Protein AF-A0A8S3CUI1-F1 (afdb_monomer_lite)

Sequence (56 aa):
FRFRVMPFGLTNAPATFQRLMDLVLGGLKWSCALVYLDDIIVYSTSFDDHLYHLEL

Radius of gyration: 13.94 Å; chains: 1; bounding box: 27×17×41 Å

Secondary structure (DSSP, 8-state):
---SSPPTT-TTHHHHHHHHHHHHTTTTBTTTEEEETTEEEE--SSHHHHHHHHH-

pLDDT: mean 84.87, std 4.3, range [72.75, 93.25]

Foldseek 3Di:
DDDPDDDPPPPCSQVVVQVVVCVVCVVVDPPAWHDDRPDIDGDDPDPVVSVVSVVD

Organism: NCBI:txid392030

InterPro domains:
  IPR000477 Reverse transcriptase domain [PF00078] (2-55)
  IPR000477 Reverse transcriptase domain [PS50878] (1-56)
  IPR043128 Reverse transcriptase/Diguanylate cyclase domain [G3DSA:3.30.70.270] (1-56)
  IPR043502 DNA/RNA polymerase superfamily [SSF56672] (1-55)
  IPR053134 RNA-directed DNA polymerase homolog [PTHR24559] (1-55)

Structure (mmCIF, N/CA/C/O backbone):
data_AF-A0A8S3CUI1-F1
#
_entry.id   AF-A0A8S3CUI1-F1
#
loop_
_atom_site.group_PDB
_atom_site.id
_atom_site.type_symbol
_atom_site.label_atom_id
_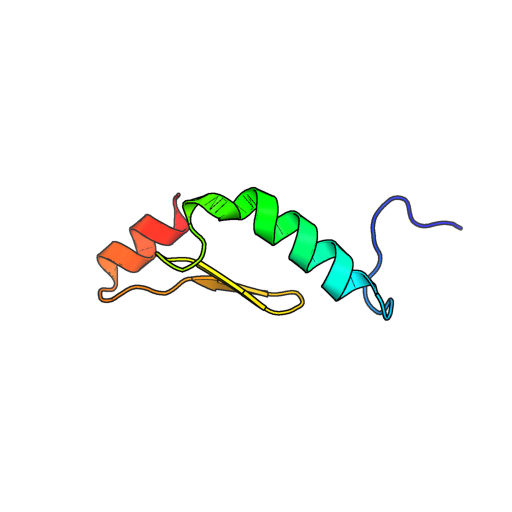atom_site.label_alt_id
_atom_site.label_comp_id
_atom_site.label_asym_id
_atom_site.label_entity_id
_atom_site.label_seq_id
_atom_site.pdbx_PDB_ins_code
_atom_site.Cartn_x
_atom_site.Cartn_y
_atom_site.Cartn_z
_atom_site.occupancy
_atom_site.B_iso_or_equiv
_atom_site.auth_seq_id
_atom_site.auth_comp_id
_atom_site.auth_asym_id
_atom_site.auth_atom_id
_atom_site.pdbx_PDB_model_num
ATOM 1 N N . PHE A 1 1 ? 16.043 -6.962 -23.954 1.00 79.31 1 PHE A N 1
ATOM 2 C CA . PHE A 1 1 ? 14.761 -7.191 -23.253 1.00 79.31 1 PHE A CA 1
ATOM 3 C C . PHE A 1 1 ? 14.318 -5.897 -22.584 1.00 79.31 1 PHE A C 1
ATOM 5 O O . PHE A 1 1 ? 15.182 -5.108 -22.229 1.00 79.31 1 PHE A O 1
ATOM 12 N N . ARG A 1 2 ? 13.007 -5.640 -22.473 1.00 77.56 2 ARG A N 1
ATOM 13 C CA . ARG A 1 2 ? 12.459 -4.465 -21.769 1.00 77.56 2 ARG A CA 1
ATOM 14 C C . ARG A 1 2 ? 11.360 -4.904 -20.807 1.00 77.56 2 ARG A C 1
ATOM 16 O O . ARG A 1 2 ? 10.626 -5.839 -21.127 1.00 77.56 2 ARG A O 1
ATOM 23 N N . PHE A 1 3 ? 11.247 -4.226 -19.672 1.00 82.75 3 PHE A N 1
ATOM 24 C CA . PHE A 1 3 ? 10.201 -4.493 -18.689 1.00 82.75 3 PHE A CA 1
ATOM 25 C C . PHE A 1 3 ? 8.865 -3.881 -19.141 1.00 82.75 3 PHE A C 1
ATOM 27 O O . PHE A 1 3 ? 8.846 -2.789 -19.708 1.00 82.75 3 PHE A O 1
ATOM 34 N N . ARG A 1 4 ? 7.755 -4.606 -18.933 1.00 85.50 4 ARG A N 1
ATOM 35 C CA . ARG A 1 4 ? 6.376 -4.128 -19.194 1.00 85.50 4 ARG A CA 1
ATOM 36 C C . ARG A 1 4 ? 5.695 -3.542 -17.953 1.00 85.50 4 ARG A C 1
ATOM 38 O O . ARG A 1 4 ? 4.698 -2.848 -18.085 1.00 85.50 4 ARG A O 1
ATOM 45 N N . VAL A 1 5 ? 6.238 -3.835 -16.778 1.00 85.00 5 VAL A N 1
ATOM 46 C CA . VAL A 1 5 ? 5.811 -3.329 -15.471 1.00 85.00 5 VAL A CA 1
ATOM 47 C C . VAL A 1 5 ? 7.023 -2.740 -14.766 1.00 85.00 5 VAL A C 1
ATOM 49 O O . VAL A 1 5 ? 8.151 -2.985 -15.194 1.00 85.00 5 VAL A O 1
ATOM 52 N N . MET A 1 6 ? 6.799 -1.964 -13.713 1.00 84.06 6 MET A N 1
ATOM 53 C CA . MET A 1 6 ? 7.872 -1.370 -12.921 1.00 84.06 6 MET A CA 1
ATOM 54 C C . MET A 1 6 ? 8.744 -2.470 -12.286 1.00 84.06 6 MET A C 1
ATOM 56 O O . MET A 1 6 ? 8.221 -3.258 -11.500 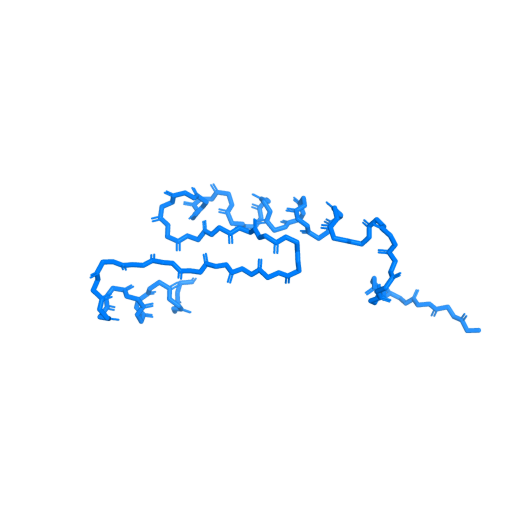1.00 84.06 6 MET A O 1
ATOM 60 N N . PRO A 1 7 ? 10.041 -2.577 -12.630 1.00 81.94 7 PRO A N 1
ATOM 61 C CA . PRO A 1 7 ? 10.942 -3.514 -11.972 1.00 81.94 7 PRO A CA 1
ATOM 62 C C . PRO A 1 7 ? 11.408 -2.985 -10.608 1.00 81.94 7 PRO A C 1
ATOM 64 O O . PRO A 1 7 ? 11.520 -1.775 -10.398 1.00 81.94 7 PRO A O 1
ATOM 67 N N . PHE A 1 8 ? 11.751 -3.906 -9.709 1.00 78.00 8 PHE A N 1
ATOM 68 C CA . PHE A 1 8 ? 12.381 -3.588 -8.428 1.00 78.00 8 PHE A CA 1
ATOM 69 C C . PHE A 1 8 ? 13.791 -3.002 -8.612 1.00 78.00 8 PHE A C 1
ATOM 71 O O . PHE A 1 8 ? 14.482 -3.305 -9.587 1.00 78.00 8 PHE A O 1
ATOM 78 N N . GLY A 1 9 ? 14.228 -2.171 -7.661 1.00 81.44 9 GLY 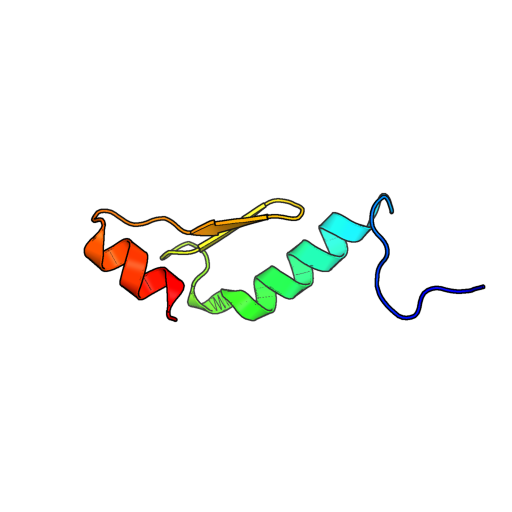A N 1
ATOM 79 C CA . GLY A 1 9 ? 15.579 -1.591 -7.645 1.00 81.44 9 GLY A CA 1
ATOM 80 C C . GLY A 1 9 ? 15.764 -0.327 -8.495 1.00 81.44 9 GLY A C 1
ATOM 81 O O . GLY A 1 9 ? 16.870 0.202 -8.576 1.00 81.44 9 GLY A O 1
ATOM 82 N N . LEU A 1 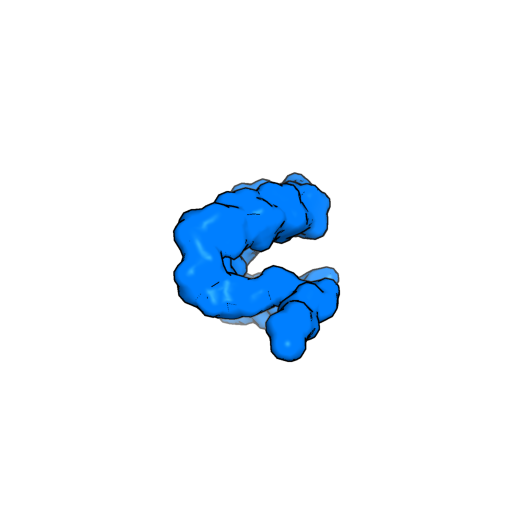10 ? 14.699 0.192 -9.112 1.00 82.62 10 LEU A N 1
ATOM 83 C CA . LEU A 1 10 ? 14.697 1.526 -9.714 1.00 82.62 10 LEU A CA 1
ATOM 84 C C . LEU A 1 10 ? 14.627 2.598 -8.624 1.00 82.62 10 LEU A C 1
ATOM 86 O O . LEU A 1 10 ? 13.711 2.597 -7.809 1.00 82.62 10 LEU A O 1
ATOM 90 N N . THR A 1 11 ? 15.517 3.588 -8.675 1.00 80.50 11 THR A N 1
ATOM 91 C CA . THR A 1 11 ? 15.591 4.673 -7.679 1.00 80.50 11 THR A CA 1
ATOM 92 C C . THR A 1 11 ? 14.265 5.421 -7.476 1.00 80.50 11 THR A C 1
ATOM 94 O O . THR A 1 11 ? 13.954 5.825 -6.363 1.00 80.50 11 THR A O 1
ATOM 97 N N . ASN A 1 12 ? 13.457 5.567 -8.532 1.00 81.75 12 ASN A N 1
ATOM 98 C CA . ASN A 1 12 ? 12.175 6.287 -8.493 1.00 81.75 12 ASN A CA 1
ATOM 99 C C . ASN A 1 12 ? 10.942 5.364 -8.490 1.00 81.75 12 ASN A C 1
ATOM 101 O O . ASN A 1 12 ? 9.810 5.856 -8.557 1.00 81.75 12 ASN A O 1
ATOM 105 N N . ALA A 1 13 ? 11.138 4.042 -8.444 1.00 84.88 13 ALA A N 1
ATOM 106 C CA . ALA A 1 13 ? 10.028 3.097 -8.354 1.00 84.88 13 ALA A CA 1
ATOM 107 C C . ALA A 1 13 ? 9.184 3.306 -7.083 1.00 84.88 13 ALA A C 1
ATOM 109 O O . ALA A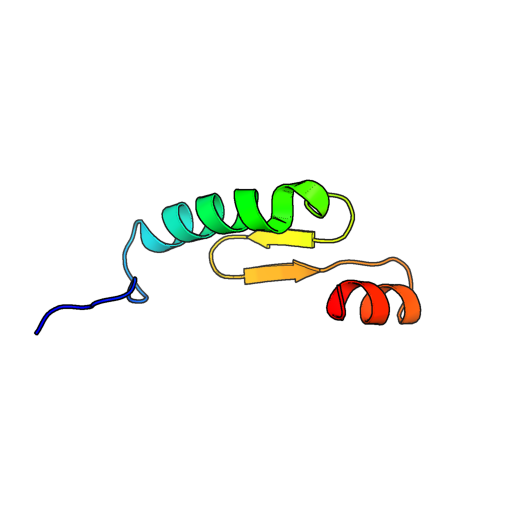 1 13 ? 7.972 3.477 -7.238 1.00 84.88 13 ALA A O 1
ATOM 110 N N . PRO A 1 14 ? 9.778 3.451 -5.878 1.00 82.75 14 PRO A N 1
ATOM 111 C CA . PRO A 1 14 ? 9.002 3.640 -4.651 1.00 82.75 14 PRO A CA 1
ATOM 112 C C . PRO A 1 14 ? 8.131 4.897 -4.695 1.00 82.75 14 PRO A C 1
ATOM 114 O O . PRO A 1 14 ? 6.966 4.868 -4.325 1.00 82.75 14 PRO A O 1
ATOM 117 N N . ALA A 1 15 ? 8.644 6.004 -5.244 1.00 85.69 15 ALA A N 1
ATOM 118 C CA . ALA A 1 15 ? 7.877 7.246 -5.366 1.00 85.69 15 ALA A CA 1
ATOM 119 C C . ALA A 1 15 ? 6.671 7.108 -6.313 1.00 85.69 15 ALA A C 1
ATOM 121 O O . ALA A 1 15 ? 5.612 7.694 -6.085 1.00 85.69 15 ALA A O 1
ATOM 122 N N . THR A 1 16 ? 6.823 6.333 -7.389 1.00 86.94 16 THR A N 1
ATOM 123 C CA . THR A 1 16 ? 5.739 6.094 -8.348 1.00 86.94 16 THR A CA 1
ATOM 124 C C . THR A 1 16 ? 4.697 5.137 -7.763 1.00 86.94 16 THR A C 1
ATOM 126 O O . THR A 1 16 ? 3.499 5.376 -7.912 1.00 86.94 16 THR A O 1
ATOM 129 N N . PHE A 1 17 ? 5.143 4.100 -7.052 1.00 85.88 17 PHE A N 1
ATOM 130 C CA . PHE A 1 17 ? 4.282 3.170 -6.326 1.00 85.88 17 PHE A CA 1
ATOM 131 C C . PHE A 1 17 ? 3.498 3.876 -5.214 1.00 85.88 17 PHE A C 1
ATOM 133 O O . PHE A 1 17 ? 2.274 3.781 -5.173 1.00 85.88 17 PHE A O 1
ATOM 140 N N . GLN A 1 18 ? 4.175 4.683 -4.396 1.00 86.12 18 GLN A N 1
ATOM 141 C CA . GLN A 1 18 ? 3.559 5.446 -3.316 1.00 86.12 18 GLN A CA 1
ATOM 142 C C . GLN A 1 18 ? 2.462 6.385 -3.832 1.00 86.12 18 GLN A C 1
ATOM 144 O O . GLN A 1 18 ? 1.380 6.431 -3.259 1.00 86.12 18 GLN A O 1
ATOM 149 N N . ARG A 1 19 ? 2.686 7.089 -4.952 1.00 87.38 19 ARG A N 1
ATOM 150 C CA . ARG A 1 19 ? 1.654 7.952 -5.560 1.00 87.38 19 ARG A CA 1
ATOM 151 C C . ARG A 1 19 ? 0.433 7.180 -6.051 1.00 87.38 19 ARG A C 1
ATOM 153 O O . ARG A 1 19 ? -0.675 7.702 -5.980 1.00 87.38 19 ARG A O 1
ATOM 160 N N . LEU A 1 20 ? 0.628 5.978 -6.588 1.00 88.44 20 LEU A N 1
ATOM 161 C CA . LEU A 1 20 ? -0.473 5.128 -7.032 1.00 88.44 20 LEU A CA 1
ATOM 162 C C . LEU A 1 20 ? -1.260 4.593 -5.833 1.00 88.44 20 LEU A C 1
ATOM 164 O O . LEU A 1 20 ? -2.485 4.690 -5.814 1.00 88.44 20 LEU A O 1
ATOM 168 N N . MET A 1 21 ? -0.562 4.100 -4.813 1.00 86.69 21 MET A N 1
ATOM 169 C CA . MET A 1 21 ? -1.193 3.588 -3.600 1.00 86.69 21 MET A CA 1
ATOM 170 C C . MET A 1 21 ? -1.882 4.688 -2.792 1.00 86.69 21 MET A C 1
ATOM 172 O O . MET A 1 21 ? -2.939 4.440 -2.228 1.00 86.69 21 MET A O 1
ATOM 176 N N . ASP A 1 22 ? -1.379 5.922 -2.825 1.00 84.19 22 ASP A N 1
ATOM 177 C CA . ASP A 1 22 ? -2.060 7.087 -2.252 1.00 84.19 22 ASP A CA 1
ATOM 178 C C . ASP A 1 22 ? -3.425 7.369 -2.896 1.00 84.19 22 ASP A C 1
ATOM 180 O O . ASP A 1 22 ? -4.334 7.841 -2.215 1.00 84.19 22 ASP A O 1
ATOM 184 N N . LEU A 1 23 ? -3.585 7.082 -4.193 1.00 85.94 23 LEU A N 1
ATOM 185 C CA . LEU A 1 23 ? -4.868 7.215 -4.888 1.00 85.94 23 LEU A CA 1
ATOM 186 C C . LEU A 1 23 ? -5.800 6.040 -4.577 1.00 85.94 23 LEU A C 1
ATOM 188 O O . LEU A 1 23 ? -6.982 6.256 -4.328 1.00 85.94 23 LEU A O 1
ATOM 192 N N . VAL A 1 24 ? -5.271 4.813 -4.575 1.00 86.19 24 VAL A N 1
ATOM 193 C CA . VAL A 1 24 ? -6.045 3.589 -4.295 1.00 86.19 24 VAL A CA 1
ATOM 194 C C . VAL A 1 24 ? -6.555 3.584 -2.855 1.00 86.19 24 VAL A C 1
ATOM 196 O O . VAL A 1 24 ? -7.728 3.318 -2.611 1.00 86.19 24 VAL A O 1
ATOM 199 N N . LEU A 1 25 ? -5.689 3.935 -1.906 1.00 83.19 25 LEU A N 1
ATOM 200 C CA . LEU A 1 25 ? -5.987 3.938 -0.477 1.00 83.19 25 LEU A CA 1
ATOM 201 C C . LEU A 1 25 ? -6.486 5.295 0.017 1.00 83.19 25 LEU A C 1
ATOM 203 O O . LEU A 1 25 ? -6.620 5.469 1.219 1.00 83.19 25 LEU A O 1
ATOM 207 N N . GLY A 1 26 ? -6.789 6.262 -0.854 1.00 82.00 26 GLY A N 1
ATOM 208 C CA . GLY A 1 26 ? -7.145 7.626 -0.444 1.00 82.00 26 GLY A CA 1
ATOM 209 C C . GLY A 1 26 ? -8.291 7.719 0.578 1.00 82.00 26 GLY A C 1
ATOM 210 O O . GLY A 1 26 ? -8.299 8.643 1.386 1.00 82.00 26 GLY A O 1
ATOM 211 N N . GLY A 1 27 ? -9.220 6.754 0.588 1.00 80.00 27 GLY A N 1
ATOM 212 C CA . GLY A 1 27 ? -10.304 6.657 1.581 1.00 80.00 27 GLY A CA 1
ATOM 213 C C . GLY A 1 27 ? -9.961 5.887 2.867 1.00 80.00 27 GLY A C 1
ATOM 214 O O . GLY A 1 27 ? -10.674 6.013 3.858 1.00 80.00 27 GLY A O 1
ATOM 215 N N . LEU A 1 28 ? -8.878 5.108 2.860 1.00 80.31 28 LEU A N 1
ATOM 216 C CA . LEU A 1 28 ? -8.386 4.298 3.988 1.00 80.31 28 LEU A CA 1
ATOM 217 C C . LEU A 1 28 ? -7.105 4.880 4.613 1.00 80.31 28 LEU A C 1
ATOM 219 O O . LEU A 1 28 ? -6.639 4.447 5.672 1.00 80.31 28 LEU A O 1
ATOM 223 N N . LYS A 1 29 ? -6.520 5.874 3.941 1.00 76.31 29 LYS A N 1
ATOM 224 C CA . LYS A 1 29 ? -5.293 6.541 4.344 1.00 76.31 29 LYS A CA 1
ATOM 225 C C . LYS A 1 29 ? -5.550 7.303 5.638 1.00 76.31 29 LYS A C 1
ATOM 227 O O . LYS A 1 29 ? -6.439 8.150 5.685 1.00 76.31 29 LYS A O 1
ATOM 232 N N . TRP A 1 30 ? -4.744 7.025 6.661 1.00 76.38 30 TRP A N 1
ATOM 233 C CA . TRP A 1 30 ? -4.844 7.604 8.013 1.00 76.38 30 TRP A CA 1
ATOM 234 C C . TRP A 1 30 ? -6.023 7.129 8.872 1.00 76.38 30 TRP A C 1
ATOM 236 O O . TRP A 1 30 ? -6.102 7.526 10.036 1.00 76.38 30 TRP A O 1
ATOM 246 N N . SER A 1 31 ? -6.905 6.271 8.357 1.00 81.19 31 SER A N 1
ATOM 247 C CA . SER A 1 31 ? -7.927 5.602 9.170 1.00 81.19 31 SER A CA 1
ATOM 248 C C . SER A 1 31 ? -7.450 4.223 9.620 1.00 81.19 31 SER A C 1
ATOM 250 O O . SER A 1 31 ? -7.408 3.962 10.820 1.00 81.19 31 SER A O 1
ATOM 252 N N . CYS A 1 32 ? -7.033 3.380 8.676 1.00 83.38 32 CYS A N 1
ATOM 253 C CA . CYS A 1 32 ? -6.591 2.011 8.953 1.00 83.38 32 CYS A CA 1
ATOM 254 C C . CYS A 1 32 ? -5.395 1.546 8.113 1.00 83.38 32 CYS A C 1
ATOM 256 O O . CYS A 1 32 ? -4.835 0.494 8.408 1.00 83.38 32 CYS A O 1
ATOM 258 N N . ALA A 1 33 ? -4.986 2.300 7.087 1.0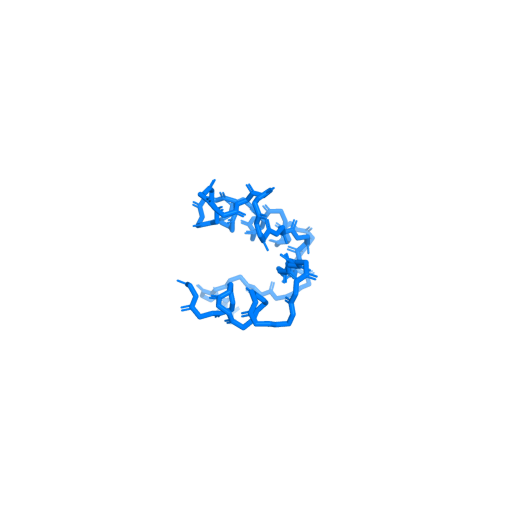0 87.31 33 ALA A N 1
ATOM 259 C CA . ALA A 1 33 ? -3.874 1.942 6.212 1.00 87.31 33 ALA A CA 1
ATOM 260 C C . ALA A 1 33 ? -2.916 3.122 5.980 1.00 87.31 33 ALA A C 1
ATOM 262 O O . ALA A 1 33 ? -3.319 4.286 5.886 1.00 87.31 33 ALA A O 1
ATOM 263 N N . LEU A 1 34 ? -1.625 2.816 5.865 1.00 87.94 34 LEU A N 1
ATOM 264 C CA . LEU A 1 34 ? -0.556 3.768 5.588 1.00 87.94 34 LEU A CA 1
ATOM 265 C C . LEU A 1 34 ? 0.440 3.168 4.597 1.00 87.94 34 LEU A C 1
ATOM 267 O O . LEU A 1 34 ? 0.920 2.058 4.780 1.00 87.94 34 LEU A O 1
ATOM 271 N N . VAL A 1 35 ? 0.775 3.914 3.550 1.00 87.19 35 VAL A N 1
ATOM 272 C CA . VAL A 1 35 ? 1.749 3.486 2.539 1.00 87.19 35 VAL A CA 1
ATOM 273 C C . VAL A 1 35 ? 3.135 3.973 2.940 1.00 87.19 35 VAL A C 1
ATOM 275 O O . VAL A 1 35 ? 3.310 5.163 3.215 1.00 87.19 35 VAL A O 1
ATOM 278 N N . TYR A 1 36 ? 4.122 3.081 2.930 1.00 84.12 36 TYR A N 1
ATOM 279 C CA . TYR A 1 36 ? 5.517 3.416 3.182 1.00 84.12 36 TYR A CA 1
ATOM 280 C C . TYR A 1 36 ? 6.442 2.698 2.197 1.00 84.12 36 TYR A C 1
ATOM 282 O O . TYR A 1 36 ? 6.636 1.490 2.285 1.00 84.12 36 TYR A O 1
ATOM 290 N N . LEU A 1 37 ? 7.051 3.465 1.284 1.00 81.00 37 LEU A N 1
ATOM 291 C CA . LEU A 1 37 ? 7.901 2.947 0.206 1.00 81.00 37 LEU A CA 1
ATOM 292 C C . LEU A 1 37 ? 7.191 1.842 -0.586 1.00 81.00 37 LEU A C 1
ATOM 294 O O . LEU A 1 37 ? 6.260 2.153 -1.322 1.00 81.00 37 LEU A O 1
ATOM 298 N N . ASP A 1 38 ? 7.629 0.596 -0.430 1.00 82.31 38 ASP A N 1
ATOM 299 C CA . ASP A 1 38 ? 7.117 -0.571 -1.147 1.00 82.31 38 ASP A CA 1
ATOM 300 C C . ASP A 1 38 ? 6.057 -1.347 -0.334 1.00 82.31 38 ASP A C 1
ATOM 302 O O . ASP A 1 38 ? 5.413 -2.247 -0.873 1.00 82.31 38 ASP A O 1
ATOM 306 N N . ASP A 1 39 ? 5.832 -0.976 0.933 1.00 83.62 39 ASP A N 1
ATOM 307 C CA . ASP A 1 39 ? 4.950 -1.678 1.868 1.00 83.62 39 ASP A CA 1
ATOM 308 C C . ASP A 1 39 ? 3.684 -0.872 2.207 1.00 83.62 39 ASP A C 1
ATOM 310 O O . ASP A 1 39 ? 3.666 0.364 2.225 1.00 83.62 39 ASP A O 1
ATOM 314 N N . ILE A 1 40 ? 2.608 -1.593 2.529 1.00 87.94 40 ILE A N 1
ATOM 315 C CA . ILE A 1 40 ? 1.372 -1.029 3.082 1.00 87.94 40 ILE A CA 1
ATOM 316 C C . ILE A 1 40 ? 1.241 -1.521 4.520 1.00 87.94 40 ILE A C 1
ATOM 318 O O . ILE A 1 40 ? 1.162 -2.718 4.786 1.00 87.94 40 ILE A O 1
ATOM 322 N N . ILE A 1 41 ? 1.207 -0.579 5.451 1.00 89.19 41 ILE A N 1
ATOM 323 C CA . ILE A 1 41 ? 1.037 -0.810 6.878 1.00 89.19 41 ILE A CA 1
ATOM 324 C C . ILE A 1 41 ? -0.447 -0.665 7.200 1.00 89.19 41 ILE A C 1
ATOM 326 O O . ILE A 1 41 ? -0.988 0.438 7.156 1.00 89.19 41 ILE A O 1
ATOM 330 N N . VAL A 1 42 ? -1.100 -1.768 7.551 1.00 90.25 42 VAL A N 1
ATOM 331 C CA . VAL A 1 42 ? -2.470 -1.764 8.079 1.00 90.25 42 VAL A CA 1
ATOM 332 C C . VAL A 1 42 ? -2.396 -1.790 9.603 1.00 90.25 42 VAL A C 1
ATOM 334 O O . VAL A 1 42 ? -1.634 -2.573 10.169 1.00 90.25 42 VAL A O 1
ATOM 337 N N . TYR A 1 43 ? -3.155 -0.933 10.282 1.00 89.06 43 TYR A N 1
ATOM 338 C CA . TYR A 1 43 ? -3.160 -0.848 11.743 1.00 89.06 43 TYR A CA 1
ATOM 339 C C . TYR A 1 43 ? -4.583 -0.775 12.299 1.00 89.06 43 TYR A C 1
ATOM 341 O O . TYR A 1 43 ? -5.475 -0.170 11.704 1.00 89.06 43 TYR A O 1
ATOM 349 N N . SER A 1 44 ? -4.774 -1.394 13.465 1.00 90.12 44 SER A N 1
ATOM 350 C CA . SER A 1 44 ? -6.058 -1.468 14.169 1.00 90.12 44 SER A CA 1
ATOM 351 C C . SER A 1 44 ? -5.845 -1.553 15.678 1.00 90.12 44 SER A C 1
ATOM 353 O O . SER A 1 44 ? -4.766 -1.918 16.145 1.00 90.12 44 SER A O 1
ATOM 355 N N . THR A 1 45 ? -6.883 -1.228 16.449 1.00 90.19 45 THR A N 1
ATOM 356 C CA . THR A 1 45 ? -6.865 -1.278 17.919 1.00 90.19 45 THR A CA 1
ATOM 357 C C . THR A 1 45 ? -7.142 -2.666 18.491 1.00 90.19 45 THR A C 1
ATOM 359 O O . THR A 1 45 ? -6.660 -2.976 19.577 1.00 90.19 45 THR A O 1
ATOM 362 N N . SER A 1 46 ? -7.904 -3.498 17.779 1.00 93.25 46 SER A N 1
ATOM 363 C CA . SER A 1 46 ? -8.207 -4.879 18.161 1.00 93.25 46 SER A CA 1
ATOM 364 C C . SER A 1 46 ? -7.839 -5.851 17.039 1.00 93.25 46 SER A C 1
ATOM 366 O O . SER A 1 46 ? -7.656 -5.448 15.889 1.00 93.25 46 SER A O 1
ATOM 368 N N . PHE A 1 47 ? -7.705 -7.134 17.377 1.00 90.69 47 PHE A N 1
ATOM 369 C CA . PHE A 1 47 ? -7.395 -8.176 16.398 1.00 90.69 47 PHE A CA 1
ATOM 370 C C . PHE A 1 47 ? -8.561 -8.414 15.429 1.00 90.69 47 PHE A C 1
ATOM 372 O O . PHE A 1 47 ? -8.334 -8.544 14.229 1.00 90.69 47 PHE A O 1
ATOM 379 N N . ASP A 1 48 ? -9.798 -8.397 15.929 1.00 91.94 48 ASP A N 1
ATOM 380 C CA . ASP A 1 48 ? -11.003 -8.528 15.104 1.00 91.94 48 ASP A CA 1
ATOM 381 C C . ASP A 1 48 ? -11.134 -7.364 14.106 1.00 91.94 48 ASP A C 1
ATOM 383 O O . ASP A 1 48 ? -11.359 -7.594 12.917 1.00 91.94 48 ASP A O 1
ATOM 387 N N . ASP A 1 49 ? -10.875 -6.123 14.542 1.00 89.81 49 ASP A N 1
ATOM 388 C CA . ASP A 1 49 ? -10.846 -4.959 13.641 1.00 89.81 49 ASP A CA 1
ATOM 389 C C . ASP A 1 49 ? -9.697 -5.056 12.626 1.00 89.81 49 ASP A C 1
ATOM 391 O O . ASP A 1 49 ? -9.790 -4.549 11.510 1.00 89.81 49 ASP A O 1
ATOM 395 N N . HIS A 1 50 ? -8.579 -5.683 13.000 1.00 90.06 50 HIS A N 1
ATOM 396 C CA . HIS A 1 50 ? -7.460 -5.906 12.088 1.00 90.06 50 HIS A CA 1
ATOM 397 C C . HIS A 1 50 ? -7.805 -6.892 10.977 1.00 90.06 50 HIS A C 1
ATOM 399 O O . HIS A 1 50 ? -7.490 -6.622 9.821 1.00 90.06 50 HIS A O 1
ATOM 405 N N . LEU A 1 51 ? -8.501 -7.984 11.303 1.00 90.88 51 LEU A N 1
ATOM 406 C CA . LEU A 1 51 ? -9.009 -8.921 10.303 1.00 90.88 51 LEU A CA 1
ATOM 407 C C . LEU A 1 51 ? -9.995 -8.239 9.354 1.00 90.88 51 LEU A C 1
ATOM 409 O O . LEU A 1 51 ? -9.854 -8.373 8.143 1.00 90.88 51 LEU A O 1
ATOM 413 N N . TYR A 1 52 ? -10.919 -7.436 9.886 1.00 89.00 52 TYR A N 1
ATOM 414 C CA . TYR A 1 52 ? -11.857 -6.681 9.056 1.00 89.00 52 TYR A CA 1
ATOM 415 C C . TYR A 1 52 ? -11.146 -5.697 8.109 1.00 89.00 52 TYR A C 1
ATOM 417 O O . TYR A 1 52 ? -11.465 -5.637 6.925 1.00 89.00 52 TYR A O 1
ATOM 425 N N . HIS A 1 53 ? -10.143 -4.954 8.590 1.00 87.31 53 HIS A N 1
ATOM 426 C CA . HIS A 1 53 ? -9.370 -4.031 7.748 1.00 87.31 53 HIS A CA 1
ATOM 427 C C . HIS A 1 53 ? -8.512 -4.724 6.678 1.00 87.31 53 HIS A C 1
ATOM 429 O O . HIS A 1 53 ? -8.152 -4.074 5.699 1.00 87.31 53 HIS A O 1
ATOM 435 N N . LEU A 1 54 ? -8.177 -6.007 6.846 1.00 86.31 54 LEU A N 1
ATOM 436 C CA . LEU A 1 54 ? -7.467 -6.799 5.836 1.00 86.31 54 LEU A CA 1
ATOM 437 C C . LEU A 1 54 ? -8.392 -7.353 4.741 1.00 86.31 54 LEU A C 1
ATOM 439 O O . LEU A 1 54 ? -7.905 -7.696 3.666 1.00 86.31 54 LEU A O 1
ATOM 443 N N . GLU A 1 55 ? -9.695 -7.462 5.009 1.00 86.12 55 GLU A N 1
ATOM 444 C CA . GLU A 1 55 ? -10.701 -7.970 4.062 1.00 86.12 55 GLU A CA 1
ATOM 445 C C . GLU A 1 55 ? -11.381 -6.868 3.223 1.00 86.12 55 GLU A C 1
ATOM 447 O O . GLU A 1 55 ? -12.114 -7.189 2.285 1.00 86.12 55 GLU A O 1
ATOM 452 N N . LEU A 1 56 ? -11.140 -5.595 3.559 1.00 72.75 56 LEU A N 1
ATOM 453 C CA . LEU A 1 56 ? -11.633 -4.392 2.867 1.00 72.75 56 LEU A CA 1
ATOM 454 C C . LEU A 1 56 ? -10.997 -4.189 1.482 1.00 72.75 56 LEU A C 1
ATOM 456 O O . LEU A 1 56 ? -11.759 -3.828 0.554 1.00 72.75 56 LEU A O 1
#